Protein AF-A0A7L4IE28-F1 (afdb_monomer)

pLDDT: mean 94.75, std 7.81, range [45.94, 98.81]

Radius of gyration: 13.53 Å; Cα contacts (8 Å, |Δi|>4): 236; chain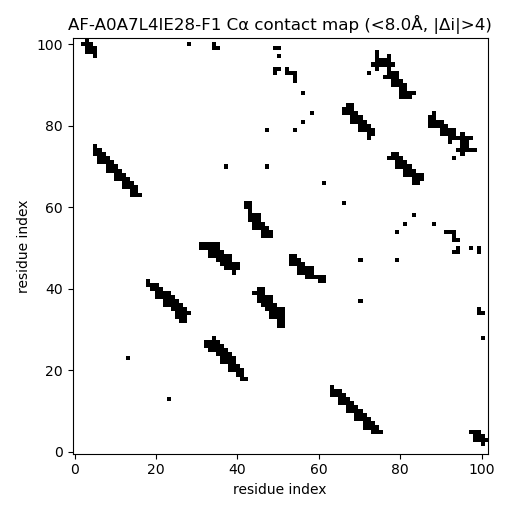s: 1; bounding box: 34×25×38 Å

Sequence (102 aa):
LEQPLQNFTVCLRSYTDLTRPYSLFSYATKAQDNEILLFKPKPGEYRLYVGGKFVTFHVPEGHRDWEHVCASWESTTGIAGFWFNGKPWPRKGLQKGYTVGA

Solvent-accessible surface area (backbone atoms only — not comparable to full-atom values): 5888 Å² total; per-residue (Å²): 133,84,78,55,45,52,60,53,73,51,73,54,73,50,71,74,88,76,64,63,62,48,76,78,43,82,42,64,53,98,89,38,64,45,32,39,24,40,32,31,67,34,81,32,38,38,32,47,28,47,74,65,43,72,48,78,48,80,50,79,68,74,74,94,56,79,45,38,40,35,43,31,39,35,15,87,76,3,43,32,42,41,26,56,72,84,43,78,51,87,70,42,81,52,64,60,69,46,58,46,76,109

Organism: Scopus umbretta (NCBI:txid33581)

Foldseek 3Di:
DPAWDQKDKDKDKDFDPDQAKDWPDFDADPVAGPCFTWIDRGFQKTWTDHRNDIDIDGHPRDDRDMWIKMWIAGQQQQWIWIDIPNHTDDIDHHNHNDIRRD

Nearest PDB structures (foldseek):
  2a3x-assembly1_F  TM=9.562E-01  e=1.051E-09  Homo sapiens
  1lj7-assembly2_H  TM=9.434E-01  e=9.433E-10  Homo sapiens
  1lj7-assembly1_C  TM=9.435E-01  e=1.109E-09  Homo sapiens
  1lj7-assembly1_E  TM=9.435E-01  e=1.235E-09  Homo sapiens
  1lj7-assembly2_I  TM=9.433E-01  e=1.800E-09  Homo sapiens

Structure (mmCIF, N/CA/C/O backbone):
data_AF-A0A7L4IE28-F1
#
_entry.id   AF-A0A7L4IE28-F1
#
loop_
_atom_site.group_PDB
_atom_site.id
_atom_site.type_symbol
_atom_site.label_atom_id
_atom_site.label_alt_id
_atom_site.label_comp_id
_atom_site.label_asym_id
_atom_site.label_entity_id
_atom_site.label_seq_id
_atom_site.pdbx_PDB_ins_code
_atom_site.Cartn_x
_atom_site.Cartn_y
_atom_site.Cartn_z
_atom_site.occupancy
_atom_site.B_iso_or_equiv
_atom_site.auth_seq_id
_atom_site.auth_comp_id
_atom_site.auth_asym_id
_atom_site.auth_atom_id
_atom_site.pdbx_PDB_model_num
ATOM 1 N N . LEU A 1 1 ? -6.599 5.280 27.156 1.00 45.94 1 LEU A N 1
ATOM 2 C CA . LEU A 1 1 ? -7.478 5.572 26.008 1.00 45.94 1 LEU A CA 1
ATOM 3 C C . LEU A 1 1 ? -6.555 5.714 24.804 1.00 45.94 1 LEU A C 1
ATOM 5 O O . LEU A 1 1 ? -5.995 6.783 24.604 1.00 45.94 1 LEU A O 1
ATOM 9 N N . GLU A 1 2 ? -6.250 4.613 24.120 1.00 67.25 2 GLU A N 1
ATOM 10 C CA . GLU A 1 2 ? -5.508 4.699 22.856 1.00 67.25 2 GLU A CA 1
ATOM 11 C C . GLU A 1 2 ? -6.478 5.271 21.824 1.00 67.25 2 GLU A C 1
ATOM 13 O O . GLU A 1 2 ? -7.594 4.776 21.684 1.00 67.25 2 GLU A O 1
ATOM 18 N N . GLN A 1 3 ? -6.117 6.398 21.214 1.00 79.25 3 GLN A N 1
ATOM 19 C CA . GLN A 1 3 ? -6.966 7.024 20.211 1.00 79.25 3 GLN A CA 1
ATOM 20 C C . GLN A 1 3 ? -6.814 6.257 18.897 1.00 79.25 3 GLN A C 1
ATOM 22 O O . GLN A 1 3 ? -5.678 6.051 18.459 1.00 79.25 3 GLN A O 1
ATOM 27 N N . PRO A 1 4 ? -7.920 5.847 18.262 1.00 87.00 4 PRO A N 1
ATOM 28 C CA . PRO A 1 4 ? -7.845 5.148 16.997 1.00 87.00 4 PRO A CA 1
ATOM 29 C C . PRO A 1 4 ? -7.305 6.044 15.872 1.00 87.00 4 PRO A C 1
ATOM 31 O O . PRO A 1 4 ? -7.522 7.259 15.842 1.00 87.00 4 PRO A O 1
ATOM 34 N N . LEU A 1 5 ? -6.618 5.424 14.915 1.00 92.19 5 LEU A N 1
ATOM 35 C CA . LEU A 1 5 ? -6.009 6.089 13.767 1.00 92.19 5 LEU A CA 1
ATOM 36 C C . LEU A 1 5 ? -7.042 6.266 12.648 1.00 92.19 5 LEU A C 1
ATOM 38 O O . LEU A 1 5 ? -7.519 5.301 12.052 1.00 92.19 5 LEU A O 1
ATOM 42 N N . GLN A 1 6 ? -7.359 7.522 12.337 1.00 95.00 6 GLN A N 1
ATOM 43 C CA . GLN A 1 6 ? -8.211 7.874 11.195 1.00 95.00 6 GLN A CA 1
ATOM 44 C C . GLN A 1 6 ? -7.402 8.010 9.905 1.00 95.00 6 GLN A C 1
ATOM 46 O O . GLN A 1 6 ? -7.846 7.594 8.843 1.00 95.00 6 GLN A O 1
ATOM 51 N N . ASN A 1 7 ? -6.193 8.563 10.000 1.00 96.56 7 ASN A N 1
ATOM 52 C CA . ASN A 1 7 ? -5.305 8.800 8.869 1.00 96.56 7 ASN A CA 1
ATOM 53 C C . ASN A 1 7 ? -3.883 8.426 9.280 1.00 96.56 7 ASN A C 1
ATOM 55 O O . ASN A 1 7 ? -3.489 8.674 10.421 1.00 96.56 7 ASN A O 1
ATOM 59 N N . PHE A 1 8 ? -3.089 7.889 8.359 1.00 97.50 8 PHE A N 1
ATOM 60 C CA . PHE A 1 8 ? -1.680 7.618 8.631 1.00 97.50 8 PHE A CA 1
ATOM 61 C C . PHE A 1 8 ? -0.811 7.732 7.382 1.00 97.50 8 PHE A C 1
ATOM 63 O O . PHE A 1 8 ? -1.282 7.693 6.245 1.00 97.50 8 PHE A O 1
ATOM 70 N N . THR A 1 9 ? 0.495 7.856 7.609 1.00 98.44 9 THR A N 1
ATOM 71 C CA . THR A 1 9 ? 1.530 7.664 6.592 1.00 98.44 9 THR A CA 1
ATOM 72 C C . THR A 1 9 ? 2.687 6.892 7.212 1.00 98.44 9 THR A C 1
ATOM 74 O O . THR A 1 9 ? 3.147 7.238 8.296 1.00 98.44 9 THR A O 1
ATOM 77 N N . VAL A 1 10 ? 3.158 5.855 6.523 1.00 98.12 10 VAL A N 1
ATOM 78 C CA . VAL A 1 10 ? 4.348 5.079 6.888 1.00 98.12 10 VAL A CA 1
ATOM 79 C C . VAL A 1 10 ? 5.372 5.240 5.776 1.00 98.12 10 VAL A C 1
ATOM 81 O O . VAL A 1 10 ? 5.040 5.023 4.614 1.00 98.12 10 VAL A O 1
ATOM 84 N N . CYS A 1 11 ? 6.606 5.594 6.130 1.00 98.50 11 CYS A N 1
ATOM 85 C CA . CYS A 1 11 ? 7.742 5.664 5.214 1.00 98.50 11 CYS A CA 1
ATOM 86 C C . CYS A 1 11 ? 8.909 4.858 5.778 1.00 98.50 11 CYS A C 1
ATOM 88 O O . CYS A 1 11 ? 9.224 4.973 6.961 1.00 98.50 11 CYS A O 1
ATOM 90 N N . LEU A 1 12 ? 9.569 4.069 4.934 1.00 98.31 12 LEU A N 1
ATOM 91 C CA . LEU A 1 12 ? 10.763 3.313 5.305 1.00 98.31 12 LEU A CA 1
ATOM 92 C C . LEU A 1 12 ? 11.682 3.096 4.103 1.00 98.31 12 LEU A C 1
ATOM 94 O O . LEU A 1 12 ? 11.270 3.200 2.946 1.00 98.31 12 LEU A O 1
ATOM 98 N N . ARG A 1 13 ? 12.946 2.780 4.393 1.00 97.25 13 ARG A N 1
ATOM 99 C CA . ARG A 1 13 ? 13.908 2.271 3.414 1.00 97.25 13 ARG A CA 1
ATOM 100 C C . ARG A 1 13 ? 14.205 0.817 3.727 1.00 97.25 13 ARG A C 1
ATOM 102 O O . ARG A 1 13 ? 14.464 0.483 4.879 1.00 97.25 13 ARG A O 1
ATOM 109 N N . SER A 1 14 ? 14.205 -0.022 2.704 1.00 95.00 14 SER A N 1
ATOM 110 C CA . SER A 1 14 ? 14.576 -1.429 2.821 1.00 95.00 14 SER A CA 1
ATOM 111 C C . SER A 1 14 ? 15.535 -1.815 1.709 1.00 95.00 14 SER A C 1
ATOM 113 O O . SER A 1 14 ? 15.381 -1.357 0.579 1.00 95.00 14 SER A O 1
ATOM 115 N N . TYR A 1 15 ? 16.477 -2.697 2.020 1.00 94.88 15 TYR A N 1
ATOM 116 C CA . TYR A 1 15 ? 17.341 -3.328 1.035 1.00 94.88 15 TYR A CA 1
ATOM 117 C C . TYR A 1 15 ? 17.464 -4.813 1.368 1.00 94.88 15 TYR A C 1
ATOM 119 O O . TYR A 1 15 ? 17.812 -5.180 2.489 1.00 94.88 15 TYR A O 1
ATOM 127 N N . THR A 1 16 ? 17.096 -5.667 0.417 1.00 92.50 16 THR A N 1
ATOM 128 C CA . THR A 1 16 ? 17.102 -7.120 0.579 1.00 92.50 16 THR A CA 1
ATOM 129 C C . THR A 1 16 ? 17.221 -7.808 -0.777 1.00 92.50 16 THR A C 1
ATOM 131 O O . THR A 1 16 ? 16.846 -7.251 -1.807 1.00 92.50 16 THR A O 1
ATOM 134 N N . ASP A 1 17 ? 17.744 -9.028 -0.768 1.00 92.06 17 ASP A N 1
ATOM 135 C CA . ASP A 1 17 ? 17.824 -9.950 -1.898 1.00 92.06 17 ASP A CA 1
ATOM 136 C C . ASP A 1 17 ? 16.703 -11.009 -1.890 1.00 92.06 17 ASP A C 1
ATOM 138 O O . ASP A 1 17 ? 16.661 -11.879 -2.763 1.00 92.06 17 ASP A O 1
ATOM 142 N N . LEU A 1 18 ? 15.776 -10.938 -0.926 1.00 93.62 18 LEU A N 1
ATOM 143 C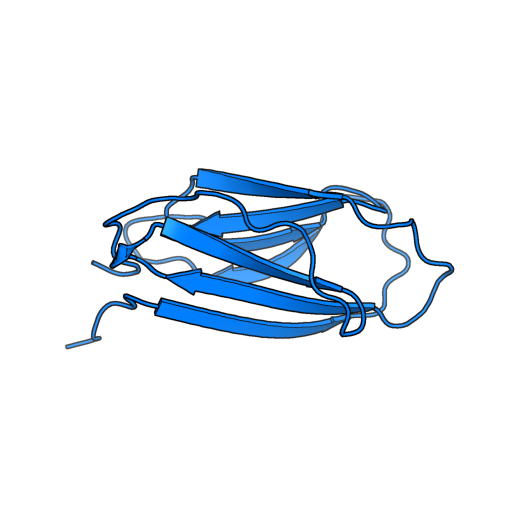 CA . LEU A 1 18 ? 14.650 -11.860 -0.824 1.00 93.62 18 LEU A CA 1
ATOM 144 C C . LEU A 1 18 ? 13.702 -11.718 -2.022 1.00 93.62 18 LEU A C 1
ATOM 146 O O . LEU A 1 18 ? 13.126 -10.662 -2.273 1.00 93.62 18 LEU A O 1
ATOM 150 N N . THR A 1 19 ? 13.471 -12.830 -2.716 1.00 93.00 19 THR A N 1
ATOM 151 C CA . THR A 1 19 ? 12.469 -12.945 -3.791 1.00 93.00 19 THR A CA 1
ATOM 152 C C . THR A 1 19 ? 11.149 -13.552 -3.315 1.00 93.00 19 THR A C 1
ATOM 154 O O . THR A 1 19 ? 10.128 -13.431 -3.992 1.00 93.00 19 THR A O 1
ATOM 157 N N . ARG A 1 20 ? 11.159 -14.208 -2.146 1.00 95.94 20 ARG A N 1
ATOM 158 C CA . ARG A 1 20 ? 9.964 -14.746 -1.480 1.00 95.94 20 ARG A CA 1
ATOM 159 C C . ARG A 1 20 ? 9.099 -13.616 -0.900 1.00 95.94 20 ARG A C 1
ATOM 161 O O . ARG A 1 20 ? 9.627 -12.534 -0.679 1.00 95.94 20 ARG A O 1
ATOM 168 N N . PRO A 1 21 ? 7.822 -13.859 -0.569 1.00 98.12 21 PRO A N 1
ATOM 169 C CA . PRO A 1 21 ? 6.991 -12.868 0.109 1.00 98.12 21 PRO A CA 1
ATOM 170 C C . PRO A 1 21 ? 7.539 -12.482 1.493 1.00 98.12 21 PRO A C 1
ATOM 172 O O . PRO A 1 21 ? 7.953 -13.359 2.259 1.00 98.12 21 PRO A O 1
ATOM 175 N N . TYR A 1 22 ? 7.499 -11.195 1.845 1.00 97.50 22 TYR A N 1
ATOM 176 C CA . TYR A 1 22 ? 7.865 -10.711 3.182 1.00 97.50 22 TYR A CA 1
ATOM 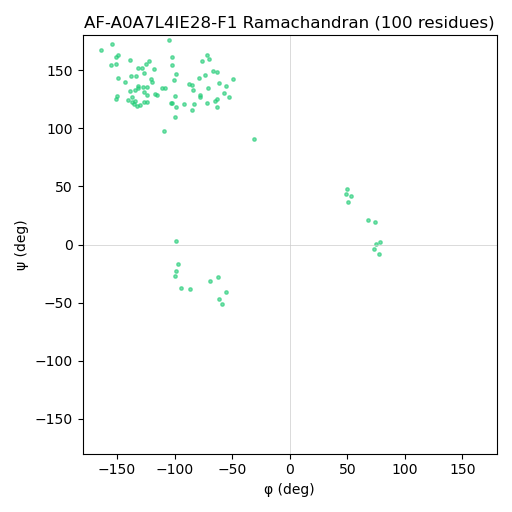177 C C . TYR A 1 22 ? 7.123 -9.428 3.580 1.00 97.50 22 TYR A C 1
ATOM 179 O O . TYR A 1 22 ? 6.675 -8.641 2.744 1.00 97.50 22 TYR A O 1
ATOM 187 N N . SER A 1 23 ? 6.990 -9.221 4.893 1.00 98.12 23 SER A N 1
ATOM 188 C CA . SER A 1 23 ? 6.450 -7.985 5.463 1.00 98.12 23 SER A CA 1
ATOM 189 C C . SER A 1 23 ? 7.548 -6.935 5.606 1.00 98.12 23 SER A C 1
ATOM 191 O O . SER A 1 23 ? 8.655 -7.251 6.038 1.00 98.12 23 SER A O 1
ATOM 193 N N . LEU A 1 24 ? 7.228 -5.693 5.249 1.00 98.06 24 LEU A N 1
ATOM 194 C CA . LEU A 1 24 ? 8.072 -4.523 5.501 1.00 98.06 24 LEU A CA 1
ATOM 195 C C . LEU A 1 24 ? 7.677 -3.829 6.804 1.00 98.06 24 LEU A C 1
ATOM 197 O O . LEU A 1 24 ? 8.532 -3.346 7.538 1.00 98.06 24 LEU A O 1
ATOM 201 N N . PHE A 1 25 ? 6.376 -3.781 7.081 1.00 98.56 25 PHE A N 1
ATOM 202 C CA . PHE A 1 25 ? 5.814 -3.201 8.291 1.00 98.56 25 PHE A CA 1
ATOM 203 C C . PHE A 1 25 ? 4.523 -3.933 8.635 1.00 98.56 25 PHE A C 1
ATOM 205 O O . PHE A 1 25 ? 3.642 -4.027 7.783 1.00 98.56 25 PHE A O 1
ATOM 212 N N . SER A 1 26 ? 4.400 -4.416 9.872 1.00 98.31 26 SER A N 1
ATOM 213 C CA . SER A 1 26 ? 3.220 -5.132 10.355 1.00 98.31 26 SER A CA 1
ATOM 214 C C . SER A 1 26 ? 2.752 -4.541 11.675 1.00 98.31 26 SER A C 1
ATOM 216 O O . SER A 1 26 ? 3.482 -4.570 12.663 1.00 98.31 26 SER A O 1
ATOM 218 N N . TYR A 1 27 ? 1.517 -4.061 11.693 1.00 97.44 27 TYR A N 1
ATOM 219 C CA . TYR A 1 27 ? 0.804 -3.619 12.880 1.00 97.44 27 TYR A CA 1
ATOM 220 C 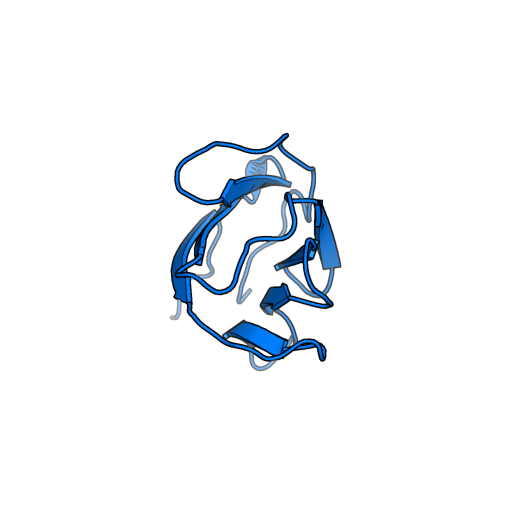C . TYR A 1 27 ? -0.509 -4.396 12.969 1.00 97.44 27 TYR A C 1
ATOM 222 O O . TYR A 1 27 ? -1.266 -4.479 11.999 1.00 97.44 27 TYR A O 1
ATOM 230 N N . ALA A 1 28 ? -0.753 -4.985 14.134 1.00 96.75 28 ALA A N 1
ATOM 231 C CA . ALA A 1 28 ? -1.956 -5.741 14.444 1.00 96.75 28 ALA A CA 1
ATOM 232 C C . ALA A 1 28 ? -2.557 -5.213 15.744 1.00 96.75 28 ALA A C 1
ATOM 234 O O . ALA A 1 28 ? -1.835 -4.725 16.618 1.00 96.75 28 ALA A O 1
ATOM 235 N N . THR A 1 29 ? -3.871 -5.337 15.877 1.00 94.06 29 THR A N 1
ATOM 236 C CA . THR A 1 29 ? -4.585 -5.029 17.118 1.00 94.06 29 THR A CA 1
ATOM 237 C C . THR A 1 29 ? -4.973 -6.331 17.809 1.00 94.06 29 THR A C 1
ATOM 239 O O . THR A 1 29 ? -4.768 -7.426 17.285 1.00 94.06 29 THR A O 1
ATOM 242 N N . LYS A 1 30 ? -5.565 -6.234 19.003 1.00 92.81 30 LYS A N 1
ATOM 243 C CA . LYS A 1 30 ? -6.134 -7.413 19.673 1.00 92.81 30 LYS A CA 1
ATOM 244 C C . LYS A 1 30 ? -7.276 -8.051 18.873 1.00 92.81 30 LYS A C 1
ATOM 246 O O . LYS A 1 30 ? -7.517 -9.240 19.041 1.00 92.81 30 LYS A O 1
ATOM 251 N N . ALA A 1 31 ? -7.985 -7.261 18.067 1.00 92.44 31 ALA A N 1
ATOM 252 C CA . ALA A 1 31 ? -9.188 -7.689 17.363 1.00 92.44 31 ALA A CA 1
ATOM 253 C C . ALA A 1 31 ? -8.937 -8.056 15.894 1.00 92.44 31 ALA A C 1
ATOM 255 O O . ALA A 1 31 ? -9.684 -8.864 15.349 1.00 92.44 31 ALA A O 1
ATOM 256 N N . GLN A 1 32 ? -7.912 -7.480 15.259 1.00 95.31 32 GLN A N 1
ATOM 257 C CA . GLN A 1 32 ? -7.719 -7.571 13.816 1.00 95.31 32 GLN A CA 1
ATOM 258 C C . GLN A 1 32 ? -6.241 -7.756 13.452 1.00 95.31 32 GLN A C 1
ATOM 260 O O . GLN A 1 32 ? -5.362 -6.963 13.809 1.00 95.31 32 GLN A O 1
ATOM 265 N N . ASP A 1 33 ? -5.975 -8.825 12.705 1.00 97.12 33 ASP A N 1
ATOM 266 C CA . ASP A 1 33 ? -4.702 -9.047 12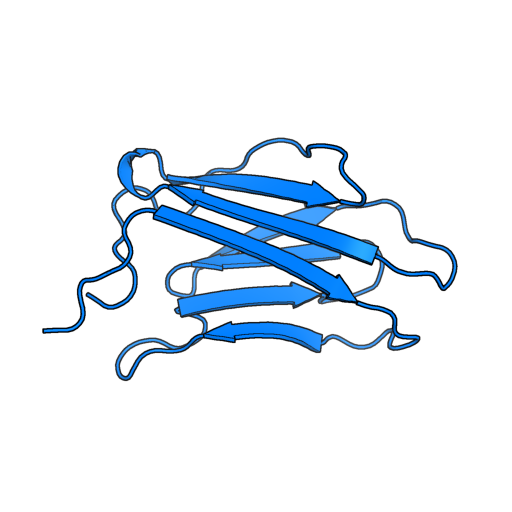.035 1.00 97.12 33 ASP A CA 1
ATOM 267 C C . ASP A 1 33 ? -4.595 -8.171 10.778 1.00 97.12 33 ASP A C 1
ATOM 269 O O . ASP A 1 33 ? -5.593 -7.728 10.214 1.00 97.12 33 ASP A O 1
ATOM 273 N N . ASN A 1 34 ? -3.374 -7.908 10.306 1.00 97.81 34 ASN A N 1
ATOM 274 C CA . ASN A 1 34 ? -3.151 -7.063 9.122 1.00 97.81 34 ASN A CA 1
ATOM 275 C C . ASN A 1 34 ? -3.901 -5.718 9.202 1.00 97.81 34 ASN A C 1
ATOM 277 O O . ASN A 1 34 ? -4.426 -5.225 8.198 1.00 97.81 34 ASN A O 1
ATOM 281 N N . GLU A 1 35 ? -3.972 -5.158 10.412 1.00 97.50 35 GLU A N 1
ATOM 282 C CA . GLU A 1 35 ? -4.663 -3.902 10.679 1.00 97.50 35 GLU A CA 1
ATOM 283 C C . GLU A 1 35 ? -4.024 -2.772 9.874 1.00 97.50 35 GLU A C 1
ATOM 285 O O . GLU A 1 35 ? -4.717 -2.034 9.179 1.00 97.50 35 GLU A O 1
ATOM 290 N N . ILE A 1 36 ? -2.690 -2.703 9.907 1.00 98.19 36 ILE A N 1
ATOM 291 C CA . ILE A 1 36 ? -1.881 -2.004 8.913 1.00 98.19 36 ILE A CA 1
ATOM 292 C C . ILE A 1 36 ? -0.748 -2.947 8.521 1.00 98.19 36 ILE A C 1
ATOM 294 O O . ILE A 1 36 ? 0.078 -3.327 9.352 1.00 98.19 36 ILE A O 1
ATOM 298 N N . LEU A 1 37 ? -0.677 -3.311 7.244 1.00 98.75 37 LEU A N 1
ATOM 299 C CA . LEU A 1 37 ? 0.416 -4.132 6.725 1.00 98.75 37 LEU A CA 1
ATOM 300 C C . LEU A 1 37 ? 0.930 -3.544 5.411 1.00 98.75 37 LEU A C 1
ATOM 302 O O . LEU A 1 37 ? 0.181 -3.406 4.446 1.00 98.75 37 LEU A O 1
ATOM 306 N N . LEU A 1 38 ? 2.227 -3.238 5.362 1.0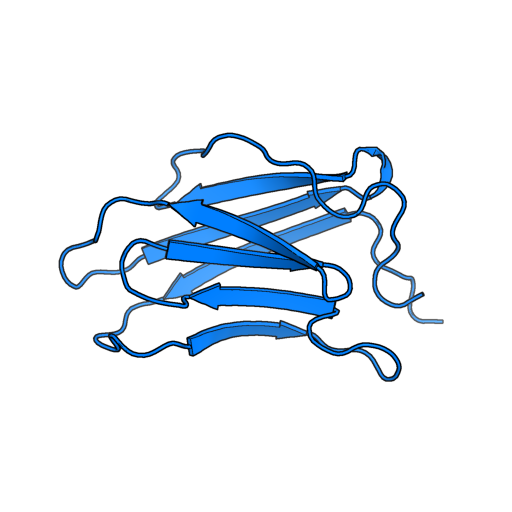0 98.69 38 LEU A N 1
ATOM 307 C CA . LEU A 1 38 ? 2.944 -2.995 4.115 1.00 98.69 38 LEU A CA 1
ATOM 308 C C . LEU A 1 38 ? 3.700 -4.272 3.753 1.00 98.69 38 LEU A C 1
ATOM 310 O O . LEU A 1 38 ? 4.665 -4.654 4.416 1.00 98.69 38 LEU A O 1
ATOM 314 N N . PHE A 1 39 ? 3.239 -4.947 2.708 1.00 98.62 39 PHE A N 1
ATOM 315 C CA . PHE A 1 39 ? 3.702 -6.274 2.323 1.00 98.62 39 PHE A CA 1
ATOM 316 C C . PHE A 1 39 ? 4.308 -6.261 0.927 1.00 98.62 39 PHE A C 1
ATOM 318 O O . PHE A 1 39 ? 3.756 -5.640 0.018 1.00 98.62 39 PHE A O 1
ATOM 325 N N . LYS A 1 40 ? 5.405 -6.992 0.736 1.00 97.69 40 LYS A N 1
ATOM 326 C CA . LYS A 1 40 ? 5.990 -7.237 -0.580 1.00 97.69 40 LYS A CA 1
ATOM 327 C C . LYS A 1 40 ? 5.763 -8.710 -0.946 1.00 97.69 40 LYS A C 1
ATOM 329 O O . LYS A 1 40 ? 6.497 -9.574 -0.468 1.00 97.69 40 LYS A O 1
ATOM 334 N N . PRO A 1 41 ? 4.724 -9.040 -1.738 1.00 97.81 41 PRO A N 1
ATOM 335 C CA . PRO A 1 41 ? 4.431 -10.426 -2.104 1.00 97.81 41 PRO A CA 1
ATOM 336 C C . PRO A 1 41 ? 5.478 -11.028 -3.047 1.00 97.81 41 PRO A C 1
ATOM 338 O O . PRO A 1 41 ? 5.707 -12.232 -3.007 1.00 97.81 41 PRO A O 1
ATOM 341 N N . LYS A 1 42 ? 6.085 -10.206 -3.905 1.00 95.94 42 LYS A N 1
ATOM 342 C CA . LYS A 1 42 ? 7.122 -10.584 -4.871 1.00 95.94 42 LYS A CA 1
ATOM 343 C C . LYS A 1 42 ? 7.845 -9.325 -5.373 1.00 95.94 42 LYS A C 1
ATOM 345 O O . LYS A 1 42 ? 7.347 -8.218 -5.137 1.00 95.94 42 LYS A O 1
ATOM 350 N N . PRO A 1 43 ? 8.987 -9.451 -6.071 1.00 94.44 43 PRO A N 1
ATOM 351 C CA . PRO A 1 43 ? 9.600 -8.325 -6.772 1.00 94.44 43 PRO A CA 1
ATOM 352 C C . PRO A 1 43 ? 8.590 -7.568 -7.651 1.00 94.44 43 PRO A C 1
ATOM 354 O O . PRO A 1 43 ? 7.675 -8.163 -8.216 1.00 94.44 43 PRO A O 1
ATOM 357 N N . GLY A 1 44 ? 8.715 -6.239 -7.701 1.00 95.19 44 GLY A N 1
ATOM 358 C CA . GLY A 1 44 ? 7.842 -5.382 -8.514 1.00 95.19 44 GLY A CA 1
ATOM 359 C C . GLY A 1 44 ? 6.423 -5.162 -7.969 1.00 95.19 44 GLY A C 1
ATOM 360 O O . GLY A 1 44 ? 5.643 -4.438 -8.585 1.00 95.19 44 GLY A O 1
ATOM 361 N N . GLU A 1 45 ? 6.060 -5.731 -6.816 1.00 96.94 45 GLU A N 1
ATOM 362 C CA . GLU A 1 45 ? 4.715 -5.596 -6.249 1.00 96.94 45 GLU A CA 1
ATOM 363 C C . GLU A 1 45 ? 4.758 -5.220 -4.763 1.00 96.94 45 GLU A C 1
ATOM 365 O O . GLU A 1 45 ? 5.504 -5.804 -3.982 1.00 96.94 45 GLU A O 1
ATOM 370 N N . TYR A 1 46 ? 3.910 -4.272 -4.364 1.00 98.31 46 TYR A N 1
ATOM 371 C CA . TYR A 1 46 ? 3.659 -3.904 -2.970 1.00 98.31 46 TYR A CA 1
ATOM 372 C C . TYR A 1 46 ? 2.168 -3.961 -2.675 1.00 98.31 46 TYR A C 1
ATOM 374 O O . TYR A 1 46 ? 1.342 -3.646 -3.529 1.00 98.31 46 TYR A O 1
ATOM 382 N N . ARG A 1 47 ? 1.807 -4.306 -1.443 1.00 98.69 47 ARG A N 1
ATOM 383 C CA . ARG A 1 47 ? 0.429 -4.277 -0.958 1.00 98.69 47 ARG A CA 1
ATOM 384 C C . ARG A 1 47 ? 0.342 -3.460 0.314 1.00 98.69 47 ARG A C 1
ATOM 386 O O . ARG A 1 47 ? 1.126 -3.680 1.234 1.00 98.69 47 ARG A O 1
ATOM 393 N N . LEU A 1 48 ? -0.625 -2.551 0.354 1.00 98.81 48 LEU A N 1
ATOM 394 C CA . LEU A 1 48 ? -1.026 -1.864 1.576 1.00 98.81 48 LEU A CA 1
ATOM 395 C C . LEU A 1 48 ? -2.328 -2.487 2.060 1.00 98.81 48 LEU A C 1
ATOM 397 O O . LEU A 1 48 ? -3.314 -2.462 1.322 1.00 98.81 48 LEU A O 1
ATOM 401 N N . TYR A 1 49 ? -2.316 -3.008 3.281 1.00 98.69 49 TYR A N 1
ATOM 402 C CA . TYR A 1 49 ? -3.498 -3.471 3.985 1.00 98.69 49 TYR A CA 1
ATOM 403 C C . TYR A 1 49 ? -3.954 -2.428 4.999 1.00 98.69 49 TYR A C 1
ATOM 405 O O . TYR A 1 49 ? -3.123 -1.814 5.671 1.00 98.69 49 TYR A O 1
ATOM 413 N N . VAL A 1 50 ? -5.272 -2.288 5.113 1.00 98.44 50 VAL A N 1
ATOM 414 C CA . VAL A 1 50 ? -5.976 -1.589 6.188 1.00 98.44 50 VAL A CA 1
ATOM 415 C C . VAL A 1 50 ? -7.166 -2.459 6.584 1.00 98.44 50 VAL A C 1
ATOM 417 O O . VAL A 1 50 ? -7.922 -2.880 5.701 1.00 98.44 50 VAL A O 1
ATOM 420 N N . GLY A 1 51 ? -7.311 -2.778 7.873 1.00 97.25 51 GLY A N 1
ATOM 421 C CA . GLY A 1 51 ? -8.426 -3.588 8.384 1.00 97.25 51 GLY A CA 1
ATOM 422 C C . GLY A 1 51 ? -8.599 -4.924 7.650 1.00 97.25 51 GLY A C 1
ATOM 423 O O . GLY A 1 51 ? -9.702 -5.276 7.224 1.00 97.25 51 GLY A O 1
ATOM 424 N N . GLY A 1 52 ? -7.492 -5.613 7.351 1.00 97.75 52 GLY A N 1
ATOM 425 C CA . GLY A 1 52 ? -7.498 -6.902 6.649 1.00 97.75 52 GLY A CA 1
ATO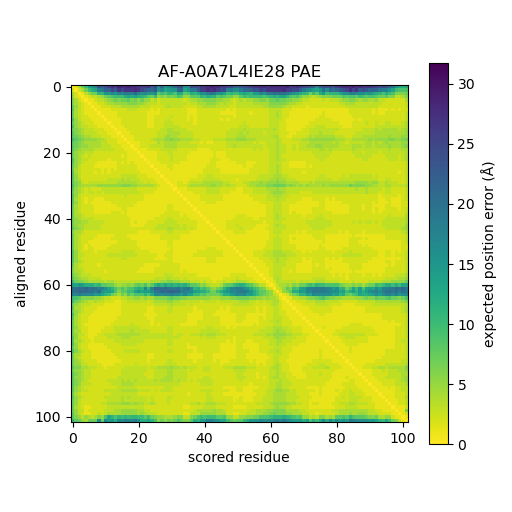M 426 C C . GLY A 1 52 ? -7.828 -6.863 5.145 1.00 97.75 52 GLY A C 1
ATOM 427 O O . GLY A 1 52 ? -7.742 -7.894 4.474 1.00 97.75 52 GLY A O 1
ATOM 428 N N . LYS A 1 53 ? -8.174 -5.707 4.559 1.00 98.50 53 LYS A N 1
ATOM 429 C CA . LYS A 1 53 ? -8.322 -5.538 3.096 1.00 98.50 53 LYS A CA 1
ATOM 430 C C . LYS A 1 53 ? -7.110 -4.831 2.518 1.00 98.50 53 LYS A C 1
ATOM 432 O O . LYS A 1 53 ? -6.476 -4.058 3.219 1.00 98.50 53 LYS A O 1
ATOM 437 N N . PHE A 1 54 ? -6.813 -5.046 1.236 1.00 98.69 54 PHE A N 1
ATOM 438 C CA . PHE A 1 54 ? -5.624 -4.465 0.615 1.00 98.69 54 PHE A CA 1
ATOM 439 C C . PHE A 1 54 ? -5.838 -3.923 -0.790 1.00 98.69 54 PHE A C 1
ATOM 441 O O . PHE A 1 54 ? -6.728 -4.348 -1.526 1.00 98.69 54 PHE A O 1
ATOM 448 N N . VAL A 1 55 ? -4.933 -3.028 -1.174 1.00 98.75 55 VAL A N 1
ATOM 449 C CA . VAL A 1 55 ? -4.694 -2.630 -2.563 1.00 98.75 55 VAL A CA 1
ATOM 450 C C . VAL A 1 55 ? -3.271 -2.988 -2.964 1.00 98.75 55 VAL A C 1
ATOM 452 O O . VAL A 1 55 ? -2.366 -3.027 -2.134 1.00 98.75 55 VAL A O 1
ATOM 455 N N . THR A 1 56 ? -3.075 -3.251 -4.253 1.00 98.69 56 THR A N 1
ATOM 456 C CA . THR A 1 56 ? -1.777 -3.646 -4.821 1.00 98.69 56 THR A CA 1
ATOM 457 C C . THR A 1 56 ? -1.191 -2.516 -5.658 1.00 98.69 56 THR A C 1
ATOM 459 O O . THR A 1 56 ? -1.903 -1.951 -6.485 1.00 98.69 56 THR A O 1
ATOM 462 N N . PHE A 1 57 ? 0.091 -2.212 -5.511 1.00 98.38 57 PHE A N 1
ATOM 463 C CA . PHE A 1 57 ? 0.849 -1.268 -6.327 1.00 98.38 57 PHE A CA 1
ATOM 464 C C . PHE A 1 57 ? 1.933 -2.023 -7.095 1.00 98.38 57 PHE A C 1
ATOM 466 O O . PHE A 1 57 ? 2.697 -2.781 -6.504 1.00 98.38 57 PHE A O 1
ATOM 473 N N . HIS A 1 58 ? 1.992 -1.809 -8.408 1.00 97.56 58 HIS A N 1
ATOM 474 C CA . HIS A 1 58 ? 3.019 -2.391 -9.269 1.00 97.56 58 HIS A CA 1
ATOM 475 C C . HIS A 1 58 ? 4.094 -1.344 -9.532 1.00 97.56 58 HIS A C 1
ATOM 477 O O . HIS A 1 58 ? 3.777 -0.228 -9.953 1.00 97.56 58 HIS A O 1
ATOM 483 N N . VAL A 1 59 ? 5.346 -1.699 -9.283 1.00 95.44 59 VAL A N 1
ATOM 484 C CA . VAL A 1 59 ? 6.520 -0.854 -9.504 1.00 95.44 59 VAL A CA 1
ATOM 485 C C . VAL A 1 59 ? 7.481 -1.564 -10.459 1.00 95.44 59 VAL A C 1
ATOM 487 O O . VAL A 1 59 ? 7.426 -2.789 -10.568 1.00 95.44 59 VAL A O 1
ATOM 490 N N . PRO A 1 60 ? 8.372 -0.835 -11.150 1.00 92.88 60 PRO A N 1
ATOM 491 C CA . PRO A 1 60 ? 9.472 -1.468 -11.865 1.00 92.88 60 PRO A CA 1
ATOM 492 C C . PRO A 1 60 ? 10.287 -2.349 -10.915 1.00 92.88 60 PRO A C 1
ATOM 494 O O . PRO A 1 60 ? 10.581 -1.935 -9.792 1.00 92.88 60 PRO A O 1
ATOM 497 N N . GLU A 1 61 ? 10.658 -3.549 -11.356 1.00 85.38 61 GLU A N 1
ATOM 498 C CA . GLU A 1 61 ? 11.593 -4.378 -10.600 1.00 85.38 61 GLU A CA 1
ATOM 499 C C . GLU A 1 61 ? 12.940 -3.655 -10.511 1.00 85.38 61 GLU A C 1
ATOM 501 O O . GLU A 1 61 ? 13.554 -3.319 -11.525 1.00 85.38 61 GLU A O 1
ATOM 506 N N . GLY A 1 62 ? 13.366 -3.351 -9.286 1.00 72.88 62 GLY A N 1
ATOM 507 C CA . GLY A 1 62 ? 14.649 -2.714 -9.039 1.00 72.88 62 GLY A CA 1
ATOM 508 C C . GLY A 1 62 ? 15.805 -3.692 -9.231 1.00 72.88 62 GLY A C 1
ATOM 509 O O . GLY A 1 62 ? 15.713 -4.874 -8.896 1.00 72.88 62 GLY A O 1
ATOM 510 N N . HIS A 1 63 ? 16.933 -3.181 -9.715 1.00 68.62 63 HIS A N 1
ATOM 511 C CA . HIS A 1 63 ? 18.217 -3.845 -9.521 1.00 68.62 63 HIS A CA 1
ATOM 512 C C . HIS A 1 63 ? 18.595 -3.703 -8.046 1.00 68.62 63 HIS A C 1
ATOM 514 O O . HIS A 1 63 ? 18.425 -2.614 -7.515 1.00 68.62 63 HIS A O 1
ATOM 520 N N . ARG A 1 64 ? 19.049 -4.791 -7.406 1.00 79.38 64 ARG A N 1
ATOM 521 C CA . ARG A 1 64 ? 19.441 -4.900 -5.982 1.00 79.38 64 ARG A CA 1
ATOM 522 C C . ARG A 1 64 ? 20.020 -3.590 -5.413 1.00 79.38 64 ARG A C 1
ATOM 524 O O . ARG A 1 64 ? 21.224 -3.367 -5.480 1.00 79.38 64 ARG A O 1
ATOM 531 N N . ASP A 1 65 ? 19.150 -2.754 -4.858 1.00 90.25 65 ASP A N 1
ATOM 532 C CA . ASP A 1 65 ? 19.466 -1.440 -4.299 1.00 90.25 65 ASP A CA 1
ATOM 533 C C . ASP A 1 65 ? 18.419 -1.091 -3.229 1.00 90.25 65 ASP A C 1
ATOM 535 O O . ASP A 1 65 ? 17.423 -1.799 -3.040 1.00 90.25 65 ASP A O 1
ATOM 539 N N . TRP A 1 66 ? 18.648 0.004 -2.515 1.00 93.69 66 TRP A N 1
ATOM 540 C CA . TRP A 1 66 ? 17.724 0.554 -1.542 1.00 93.69 66 TRP A CA 1
ATOM 541 C C . TRP A 1 66 ? 16.417 1.001 -2.197 1.00 93.69 66 TRP A C 1
ATOM 543 O O . TRP A 1 66 ? 16.383 1.868 -3.068 1.00 93.69 66 TRP A O 1
ATOM 553 N N . GLU A 1 67 ? 15.311 0.473 -1.687 1.00 95.25 67 GLU A N 1
ATOM 554 C CA . GLU A 1 67 ? 13.969 0.917 -2.037 1.00 95.25 67 GLU A CA 1
ATOM 555 C C . GLU A 1 67 ? 13.436 1.801 -0.907 1.00 95.25 67 GLU A C 1
ATOM 557 O O . GLU A 1 67 ? 13.340 1.377 0.247 1.00 95.25 67 GLU A O 1
ATOM 562 N N . HIS A 1 68 ? 13.085 3.043 -1.231 1.00 97.00 68 HIS A N 1
ATOM 563 C CA . HIS A 1 68 ? 12.366 3.939 -0.334 1.00 97.00 68 HIS A CA 1
ATOM 564 C C . HIS A 1 68 ? 10.883 3.915 -0.683 1.00 97.00 68 HIS A C 1
ATOM 566 O O . HIS A 1 68 ? 10.493 4.316 -1.781 1.00 97.00 68 HIS A O 1
ATOM 572 N N . VAL A 1 69 ? 10.055 3.484 0.260 1.00 97.94 69 VAL A N 1
ATOM 573 C CA . VAL A 1 69 ? 8.608 3.393 0.075 1.00 97.94 69 VAL A CA 1
ATOM 574 C C . VAL 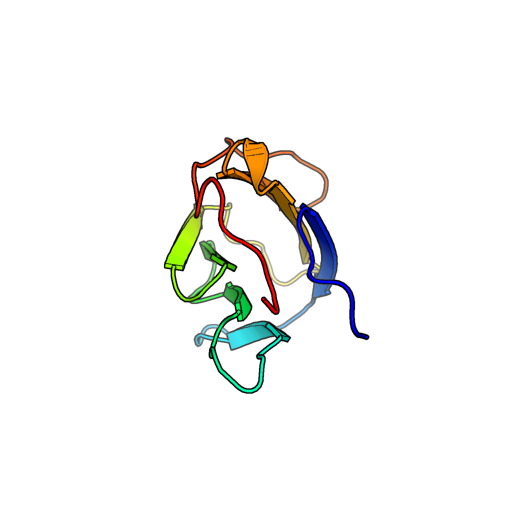A 1 69 ? 7.879 4.181 1.142 1.00 97.94 69 VAL A C 1
ATOM 576 O O . VAL A 1 69 ? 8.191 4.075 2.326 1.00 97.94 69 VAL A O 1
ATOM 579 N N . CYS A 1 70 ? 6.878 4.937 0.700 1.00 98.69 70 CYS A N 1
ATOM 580 C CA . CYS A 1 70 ? 5.879 5.541 1.567 1.00 98.69 70 CYS A CA 1
ATOM 581 C C . CYS A 1 70 ? 4.491 5.042 1.173 1.00 98.69 70 CYS A C 1
ATOM 583 O O . CYS A 1 70 ? 4.186 4.915 -0.013 1.00 98.69 70 CYS A O 1
ATOM 585 N N . ALA A 1 71 ? 3.633 4.816 2.159 1.00 98.56 71 ALA A N 1
ATOM 586 C CA . ALA A 1 71 ? 2.229 4.495 1.968 1.00 98.56 71 ALA A CA 1
ATOM 587 C C . ALA A 1 71 ? 1.386 5.332 2.930 1.00 98.56 71 ALA A C 1
ATOM 589 O O . ALA A 1 71 ? 1.709 5.428 4.113 1.00 98.56 71 ALA A O 1
ATOM 590 N N . SER A 1 72 ? 0.319 5.941 2.425 1.00 98.50 72 SER A N 1
ATOM 591 C CA . SER A 1 72 ? -0.620 6.725 3.224 1.00 98.50 72 SER A CA 1
ATOM 592 C C . SER A 1 72 ? -2.034 6.212 3.041 1.00 98.50 72 SER A C 1
ATOM 594 O O . SER A 1 72 ? -2.363 5.637 2.003 1.00 98.50 72 SER A O 1
ATOM 596 N N . TRP A 1 73 ? -2.883 6.462 4.027 1.00 98.62 73 TRP A N 1
ATOM 597 C CA . TRP A 1 73 ? -4.304 6.172 3.946 1.00 98.62 73 TRP A CA 1
ATOM 598 C C . TRP A 1 73 ? -5.104 7.175 4.780 1.00 98.62 73 TRP A C 1
ATOM 600 O O . TRP A 1 73 ? -4.644 7.618 5.834 1.00 98.62 73 TRP A O 1
ATOM 610 N N . GLU A 1 74 ? -6.280 7.548 4.282 1.00 98.19 74 GLU A N 1
ATOM 611 C CA . GLU A 1 74 ? -7.202 8.489 4.919 1.00 98.19 74 GLU A CA 1
ATOM 612 C C . GLU A 1 74 ? -8.592 7.855 5.035 1.00 98.19 74 GLU A C 1
ATOM 614 O O . GLU A 1 74 ? -9.189 7.502 4.016 1.00 98.19 74 GLU A O 1
ATOM 619 N N . SER A 1 75 ? -9.129 7.754 6.254 1.00 97.50 75 SER A N 1
ATOM 620 C CA . SER A 1 75 ? -10.426 7.119 6.517 1.00 97.50 75 SER A CA 1
ATOM 621 C C . SER A 1 75 ? -11.568 7.779 5.749 1.00 97.50 75 SER A C 1
ATOM 623 O O . SER A 1 75 ? -12.303 7.108 5.022 1.00 97.50 75 SER A O 1
ATOM 625 N N . THR A 1 76 ? -11.695 9.106 5.843 1.00 97.56 76 THR A N 1
ATOM 626 C CA . THR A 1 76 ? -12.841 9.860 5.310 1.00 97.56 76 THR A CA 1
ATOM 627 C C . THR A 1 76 ? -13.081 9.603 3.824 1.00 97.56 76 THR A C 1
ATOM 629 O O . THR A 1 76 ? -14.223 9.466 3.379 1.00 97.56 76 THR A O 1
ATOM 632 N N . THR A 1 77 ? -12.006 9.527 3.038 1.00 97.88 77 THR A N 1
ATOM 633 C CA . THR A 1 77 ? -12.070 9.308 1.589 1.00 97.88 77 THR A CA 1
ATOM 634 C C . THR A 1 77 ? -11.822 7.851 1.204 1.00 97.88 77 THR A C 1
ATOM 636 O O . THR A 1 77 ? -12.269 7.419 0.140 1.00 97.88 77 THR A O 1
ATOM 639 N N . GLY A 1 78 ? -11.148 7.083 2.063 1.00 98.00 78 GLY A N 1
ATOM 640 C CA . GLY A 1 78 ? -10.617 5.762 1.756 1.00 98.00 78 GLY A CA 1
ATOM 641 C C . GLY A 1 78 ? -9.474 5.808 0.745 1.00 98.00 78 GLY A C 1
ATOM 642 O O . GLY A 1 78 ? -9.246 4.828 0.045 1.00 98.00 78 GLY A O 1
ATOM 643 N N . ILE A 1 79 ? -8.794 6.942 0.567 1.00 98.56 79 ILE A N 1
ATOM 644 C CA . ILE A 1 79 ? -7.731 7.054 -0.435 1.00 98.56 79 ILE A CA 1
ATOM 645 C C . ILE A 1 79 ? -6.425 6.506 0.134 1.00 98.56 79 ILE A C 1
ATOM 647 O O . ILE A 1 79 ? -5.886 7.033 1.101 1.00 98.56 79 ILE A O 1
ATOM 651 N N . ALA A 1 80 ? -5.884 5.488 -0.532 1.00 98.69 80 ALA A N 1
ATOM 652 C CA . ALA A 1 80 ? -4.532 4.993 -0.346 1.00 98.69 80 ALA A CA 1
ATOM 653 C C . ALA A 1 80 ? -3.563 5.694 -1.315 1.00 98.69 80 ALA A C 1
ATOM 655 O O . ALA A 1 80 ? -3.720 5.625 -2.543 1.00 98.69 80 ALA A O 1
ATOM 656 N N . GLY A 1 81 ? -2.555 6.359 -0.752 1.00 98.62 81 GLY A N 1
ATOM 657 C CA . GLY A 1 81 ? -1.414 6.929 -1.463 1.00 98.62 81 GLY A CA 1
ATOM 658 C C . GLY A 1 81 ? -0.200 6.009 -1.377 1.00 98.62 81 GLY A C 1
ATOM 659 O O . GLY A 1 81 ? 0.001 5.330 -0.372 1.00 98.62 81 GLY A O 1
ATOM 660 N N . PHE A 1 82 ? 0.615 5.982 -2.429 1.00 98.75 82 PHE A N 1
ATOM 661 C CA . PHE A 1 82 ? 1.852 5.208 -2.456 1.00 98.75 82 PHE A CA 1
ATOM 662 C C . PHE A 1 82 ? 2.936 5.971 -3.206 1.00 98.75 82 PHE A C 1
ATOM 664 O O . PHE A 1 82 ? 2.671 6.586 -4.243 1.00 98.75 82 PHE A O 1
ATOM 671 N N . TRP A 1 83 ? 4.157 5.911 -2.686 1.00 98.62 83 TRP A N 1
ATOM 672 C CA . TRP A 1 83 ? 5.340 6.480 -3.310 1.00 98.62 83 TRP A CA 1
ATOM 673 C C . TRP A 1 83 ? 6.457 5.454 -3.308 1.00 98.62 83 TRP A C 1
ATOM 675 O O . TRP A 1 83 ? 6.736 4.847 -2.276 1.00 98.62 83 TRP A O 1
ATOM 685 N N . PHE A 1 84 ? 7.131 5.320 -4.444 1.00 97.56 84 PHE A N 1
ATOM 686 C CA . PHE A 1 84 ? 8.306 4.471 -4.596 1.00 97.56 84 PHE A CA 1
ATOM 687 C C . PHE A 1 84 ? 9.470 5.315 -5.117 1.00 97.56 84 PHE A C 1
ATOM 689 O O . PHE A 1 84 ? 9.362 6.014 -6.126 1.00 97.56 84 PHE A O 1
ATOM 696 N N . ASN A 1 85 ? 10.569 5.321 -4.366 1.00 96.25 85 ASN A N 1
ATOM 697 C CA . ASN A 1 85 ? 11.747 6.159 -4.593 1.00 96.25 85 ASN A CA 1
ATOM 698 C C . ASN A 1 85 ? 11.395 7.639 -4.826 1.00 96.25 85 ASN A C 1
ATOM 700 O O . ASN A 1 85 ? 11.908 8.296 -5.728 1.00 96.25 85 ASN A O 1
ATOM 704 N N . GLY A 1 86 ? 10.469 8.155 -4.008 1.00 96.06 86 GLY A N 1
ATOM 705 C CA . GLY A 1 86 ? 10.028 9.554 -4.029 1.00 96.06 86 GLY A CA 1
ATOM 706 C C . GLY A 1 86 ? 9.048 9.915 -5.150 1.00 96.06 86 GLY A C 1
ATOM 707 O O . GLY A 1 86 ? 8.484 11.007 -5.126 1.00 96.06 86 GLY A O 1
ATOM 708 N N . LYS A 1 87 ? 8.784 9.016 -6.105 1.00 97.56 87 LYS A N 1
ATOM 709 C CA . LYS A 1 87 ? 7.786 9.241 -7.158 1.00 97.56 87 LYS A CA 1
ATOM 710 C C . LYS A 1 87 ? 6.398 8.792 -6.672 1.00 97.56 87 LYS A C 1
ATOM 712 O O . LYS A 1 87 ? 6.314 7.753 -6.022 1.00 97.56 87 LYS A O 1
ATOM 717 N N . PRO A 1 88 ? 5.317 9.545 -6.941 1.00 97.94 88 PRO A N 1
ATOM 718 C CA . PRO A 1 88 ? 3.958 9.150 -6.575 1.00 97.94 88 PRO A CA 1
ATOM 719 C C . PRO A 1 88 ? 3.376 8.120 -7.553 1.00 97.94 88 PRO A C 1
ATOM 721 O O . PRO A 1 88 ? 3.590 8.210 -8.762 1.00 97.94 88 PRO A O 1
ATOM 724 N N . TRP A 1 89 ? 2.595 7.174 -7.033 1.00 97.56 89 TRP A N 1
ATOM 725 C CA . TRP A 1 89 ? 1.832 6.198 -7.819 1.00 97.56 89 TRP A CA 1
ATOM 726 C C . TRP A 1 89 ? 0.347 6.573 -7.912 1.00 97.56 89 TRP A C 1
ATOM 728 O O . TRP A 1 89 ? -0.148 7.347 -7.085 1.00 97.56 89 TRP A O 1
ATOM 738 N N . PRO A 1 90 ? -0.397 6.010 -8.888 1.00 98.06 90 PRO A N 1
ATOM 739 C CA . PRO A 1 90 ? -1.841 6.185 -8.971 1.00 98.06 90 PRO A CA 1
ATOM 740 C C . PRO A 1 90 ? -2.534 5.824 -7.652 1.00 98.06 90 PRO A C 1
ATOM 742 O O . PRO A 1 90 ? -2.349 4.727 -7.119 1.00 98.06 90 PRO A O 1
ATOM 745 N N . ARG A 1 91 ? -3.342 6.760 -7.146 1.00 98.00 91 ARG A N 1
ATOM 746 C CA . ARG A 1 91 ? -4.126 6.603 -5.913 1.00 98.00 91 ARG A CA 1
ATOM 747 C C . ARG A 1 91 ? -5.149 5.480 -6.062 1.00 98.00 91 ARG A C 1
ATOM 749 O O . ARG A 1 91 ? -5.669 5.254 -7.155 1.00 98.00 91 ARG A O 1
ATOM 756 N N . LYS A 1 92 ? -5.462 4.797 -4.960 1.00 98.56 92 LYS A N 1
ATOM 757 C CA . LYS A 1 92 ? -6.426 3.684 -4.940 1.00 98.56 92 LYS A CA 1
ATOM 758 C C . LYS A 1 92 ? -7.426 3.842 -3.804 1.00 98.56 92 LYS A C 1
ATOM 760 O O . LYS A 1 92 ? -7.105 4.447 -2.792 1.00 98.56 92 LYS A O 1
ATOM 765 N N . GLY A 1 93 ? -8.628 3.301 -3.978 1.00 98.31 93 GLY A N 1
ATOM 766 C CA . GLY A 1 93 ? -9.629 3.234 -2.914 1.00 98.31 93 GLY A CA 1
ATOM 767 C C . GLY A 1 93 ? -9.405 2.017 -2.018 1.00 98.31 93 GLY A C 1
ATOM 768 O O . GLY A 1 93 ? -9.217 0.911 -2.521 1.00 98.31 93 GLY A O 1
ATOM 769 N N . LEU A 1 94 ? -9.439 2.217 -0.705 1.00 98.38 94 LEU A N 1
ATOM 770 C CA . LEU A 1 94 ? -9.301 1.200 0.326 1.00 98.38 94 LEU A CA 1
ATOM 771 C C . LEU A 1 94 ? -10.070 1.640 1.581 1.00 98.38 94 LEU A C 1
ATOM 773 O O . LEU A 1 94 ? -9.813 2.713 2.109 1.00 98.38 94 LEU A O 1
ATOM 777 N N . GLN A 1 95 ? -10.987 0.804 2.077 1.00 97.56 95 GLN A N 1
ATOM 778 C CA . GLN A 1 95 ? -11.588 0.937 3.418 1.00 97.56 95 GLN A CA 1
ATOM 779 C C . GLN A 1 95 ? -12.140 2.336 3.783 1.00 97.56 95 GLN A C 1
ATOM 781 O O . GLN A 1 95 ? -11.879 2.854 4.861 1.00 97.56 95 GLN A O 1
ATOM 786 N N . LYS A 1 96 ? -12.926 2.980 2.912 1.00 97.88 96 LYS A N 1
ATOM 787 C CA . LYS A 1 96 ? -13.541 4.280 3.244 1.00 97.88 96 LYS A CA 1
ATOM 788 C C . LYS A 1 96 ? -14.402 4.192 4.516 1.00 97.88 96 LYS A C 1
ATOM 790 O O . LYS A 1 96 ? -15.275 3.333 4.602 1.00 97.88 96 LYS A O 1
ATOM 795 N N . GLY A 1 97 ? -14.187 5.113 5.453 1.00 96.56 97 GLY A N 1
ATOM 796 C CA . GLY A 1 97 ? -14.888 5.212 6.736 1.00 96.56 97 GLY A CA 1
ATOM 797 C C . GLY A 1 97 ? -14.403 4.229 7.8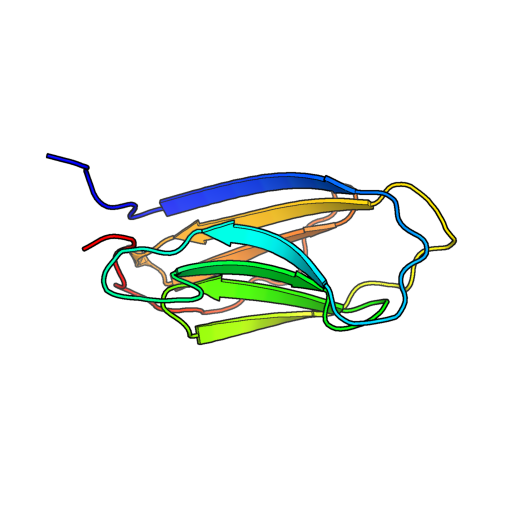04 1.00 96.56 97 GLY A C 1
ATOM 798 O O . GLY A 1 97 ? -14.967 4.198 8.894 1.00 96.56 97 GLY A O 1
ATOM 799 N N . TYR A 1 98 ? -13.380 3.423 7.510 1.00 96.56 98 TYR A N 1
ATOM 800 C CA . TYR A 1 98 ? -12.796 2.509 8.488 1.00 96.56 98 TYR A CA 1
ATOM 801 C C . TYR A 1 98 ? -12.029 3.274 9.569 1.00 96.56 98 TYR A C 1
ATOM 803 O O . TYR A 1 98 ? -11.648 4.423 9.384 1.00 96.56 98 TYR A O 1
ATOM 811 N N . THR A 1 99 ? -11.796 2.664 10.722 1.00 94.75 99 THR A N 1
ATOM 812 C CA . THR A 1 99 ? -11.040 3.284 11.809 1.00 94.75 99 THR A CA 1
ATOM 813 C C . THR A 1 99 ? -10.063 2.258 12.353 1.00 94.75 99 THR A C 1
ATOM 815 O O . THR A 1 99 ? -10.484 1.194 12.794 1.00 94.75 99 THR A O 1
ATOM 818 N N . VAL A 1 100 ? -8.768 2.575 12.305 1.00 92.56 100 VAL A N 1
ATOM 819 C CA . VAL A 1 100 ? -7.724 1.649 12.745 1.00 92.56 100 VAL A CA 1
ATOM 820 C C . VAL A 1 100 ? -7.636 1.642 14.270 1.00 92.56 100 VAL A C 1
ATOM 822 O O . VAL A 1 100 ? -7.462 2.696 14.883 1.00 92.56 100 VAL A O 1
ATOM 825 N N . GLY A 1 101 ? -7.716 0.458 14.876 1.00 85.00 101 GLY A N 1
ATOM 826 C CA . GLY A 1 101 ? -7.678 0.284 16.331 1.00 85.00 101 GLY A CA 1
ATOM 827 C C . GLY A 1 101 ? -8.958 0.700 17.060 1.00 85.00 101 GLY A C 1
ATOM 828 O O . GLY A 1 101 ? -8.891 0.969 18.260 1.00 85.00 101 GLY A O 1
ATOM 829 N N . ALA A 1 102 ? -10.085 0.790 16.341 1.00 75.19 102 ALA A N 1
ATOM 830 C CA . ALA A 1 102 ? -11.414 0.934 16.941 1.00 75.19 102 ALA A CA 1
ATOM 831 C C . ALA A 1 102 ? -11.862 -0.324 17.700 1.00 75.19 102 ALA A C 1
ATOM 833 O O . ALA A 1 102 ? -11.430 -1.441 17.331 1.00 75.19 102 ALA A O 1
#

Secondary structure (DSSP, 8-state):
-PPPBSEEEEEEEE-----S-EEEEEE--SS-TTSEEEEEEETTEEEEEETTEEEEEE-PPPPSSPEEEEEEEETTTTEEEEEETTEEPPPEE--TT--BT-

InterPro domains:
  IPR001759 Pentraxin domain [PF00354] (1-101)
  IPR001759 Pentraxin domain [PR00895] (5-19)
  IPR001759 Pentraxin domain [PR00895] (25-39)
  IPR001759 Pentraxin domain [PR00895] (68-86)
  IPR001759 Pentraxin domain [PR00895] (94-102)
  IPR001759 Pentraxin domain [PS51828] (1-102)
  IPR001759 Pentraxin domain [SM00159] (1-102)
  IPR013320 Concanavalin A-like lectin/glucanase domain superfamily [SSF49899] (4-100)
  IPR030476 Pentaxin, conserved site [PS00289] (68-75)
  IPR051005 Pentraxin domain-containing protein [PTHR45869] (2-101)

Mean predicted aligned error: 3.31 Å